Protein AF-A0A935SNG9-F1 (afdb_monomer_lite)

pLDDT: mean 77.18, std 16.56, range [35.31, 96.75]

Structure (mmCIF, N/CA/C/O backbone):
data_AF-A0A935SNG9-F1
#
_entry.id   AF-A0A935SNG9-F1
#
loop_
_atom_site.group_PDB
_atom_site.id
_atom_site.type_symbol
_atom_site.label_atom_id
_atom_site.label_alt_id
_atom_site.label_comp_id
_atom_site.label_asym_id
_atom_site.label_entity_id
_atom_site.label_seq_id
_atom_site.pdbx_PDB_ins_code
_atom_site.Cartn_x
_atom_site.Cartn_y
_atom_site.Cartn_z
_atom_site.occupancy
_atom_site.B_iso_or_equiv
_atom_site.auth_seq_id
_atom_site.auth_comp_id
_atom_site.auth_asym_id
_atom_site.auth_atom_id
_atom_site.pdbx_PDB_model_num
ATOM 1 N N . MET A 1 1 ? -24.652 11.229 -8.027 1.00 41.47 1 MET A N 1
ATOM 2 C CA . MET A 1 1 ? -25.301 10.630 -6.843 1.00 41.47 1 MET A CA 1
ATOM 3 C C . MET A 1 1 ? -24.190 10.255 -5.880 1.00 41.47 1 MET A C 1
ATOM 5 O O . MET A 1 1 ? -23.485 9.287 -6.136 1.00 41.47 1 MET A O 1
ATOM 9 N N . TYR A 1 2 ? -23.938 11.087 -4.871 1.00 41.78 2 TYR A N 1
ATOM 10 C CA . TYR A 1 2 ? -22.987 10.744 -3.815 1.00 41.78 2 TYR A CA 1
ATOM 11 C C . TYR A 1 2 ? -23.637 9.655 -2.961 1.00 41.78 2 TYR A C 1
ATOM 13 O O . TYR A 1 2 ? -24.810 9.775 -2.615 1.00 41.78 2 TYR A O 1
ATOM 21 N N . LYS A 1 3 ? -22.928 8.549 -2.719 1.00 57.00 3 LYS A N 1
ATOM 22 C CA . LYS A 1 3 ? -23.381 7.567 -1.730 1.00 57.00 3 LYS A CA 1
ATOM 23 C C . LYS A 1 3 ? -23.227 8.202 -0.354 1.00 57.00 3 LYS A C 1
ATOM 25 O O . LYS A 1 3 ? -22.211 8.853 -0.116 1.00 57.00 3 LYS A O 1
ATOM 30 N N . GLU A 1 4 ? -24.215 7.997 0.509 1.00 67.00 4 GLU A N 1
ATOM 31 C CA . GLU A 1 4 ? -24.115 8.377 1.917 1.00 67.00 4 GLU A CA 1
ATOM 32 C C . GLU A 1 4 ? -22.802 7.836 2.511 1.00 67.00 4 GLU A C 1
ATOM 34 O O . GLU A 1 4 ? -22.423 6.694 2.205 1.00 67.00 4 GLU A O 1
ATOM 39 N N . PRO A 1 5 ? -22.078 8.638 3.312 1.00 63.31 5 PRO A N 1
ATOM 40 C CA . PRO A 1 5 ? -20.898 8.161 4.012 1.00 63.31 5 PRO A CA 1
ATOM 41 C C . PRO A 1 5 ? -21.306 7.008 4.934 1.00 63.31 5 PRO A C 1
ATOM 43 O O . PRO A 1 5 ? -22.210 7.144 5.753 1.00 63.31 5 PRO A O 1
ATOM 46 N N . PHE A 1 6 ? -20.655 5.856 4.787 1.00 66.81 6 PHE A N 1
ATOM 47 C CA . PHE A 1 6 ? -20.861 4.732 5.697 1.00 66.81 6 PHE A CA 1
ATOM 48 C C . PHE A 1 6 ? -19.938 4.893 6.908 1.00 66.81 6 PHE A C 1
ATOM 50 O O . PHE A 1 6 ? -18.802 5.365 6.782 1.00 66.81 6 PHE A O 1
ATOM 57 N N . LEU A 1 7 ? -20.406 4.482 8.084 1.00 67.69 7 LEU A N 1
ATOM 58 C CA . LEU A 1 7 ? -19.575 4.491 9.279 1.00 67.69 7 LEU A CA 1
ATOM 59 C C . LEU A 1 7 ? -18.639 3.287 9.248 1.00 67.69 7 LEU A C 1
ATOM 61 O O . LEU A 1 7 ? -19.059 2.139 9.134 1.00 67.69 7 LEU A O 1
ATOM 65 N N . LEU A 1 8 ? -17.340 3.534 9.375 1.00 64.38 8 LEU A N 1
ATOM 66 C CA . LEU A 1 8 ? -16.344 2.465 9.342 1.00 64.38 8 LEU A CA 1
ATOM 67 C C . LEU A 1 8 ? -16.501 1.437 10.468 1.00 64.38 8 LEU A C 1
ATOM 69 O O . LEU A 1 8 ? -16.183 0.262 10.279 1.00 64.38 8 LEU A O 1
ATOM 73 N N . SER A 1 9 ? -17.039 1.873 11.607 1.00 66.25 9 SER A N 1
ATOM 74 C CA . SER A 1 9 ? -17.399 1.019 12.739 1.00 66.25 9 SER A CA 1
ATOM 75 C C . SER A 1 9 ? -18.436 -0.052 12.382 1.00 66.25 9 SER A C 1
ATOM 77 O O . SER A 1 9 ? -18.514 -1.072 13.063 1.00 66.25 9 SER A O 1
ATOM 79 N N . GLU A 1 10 ? -19.206 0.139 11.307 1.00 70.88 10 GLU A N 1
ATOM 80 C CA . GLU A 1 10 ? -20.177 -0.843 10.815 1.00 70.88 10 GLU A CA 1
ATOM 81 C C . GLU A 1 10 ? -19.515 -1.958 9.992 1.00 70.88 10 GLU A C 1
ATOM 83 O O . GLU A 1 10 ? -20.055 -3.059 9.903 1.00 70.88 10 GLU A O 1
ATOM 88 N N . LEU A 1 11 ? -18.332 -1.711 9.413 1.00 69.06 11 LEU A N 1
ATOM 89 C CA . LEU A 1 11 ? -17.605 -2.705 8.615 1.00 69.06 11 LEU A CA 1
ATOM 90 C C . LEU A 1 11 ? -16.712 -3.618 9.456 1.00 69.06 11 LEU A C 1
ATOM 92 O O . LEU A 1 11 ? -16.430 -4.747 9.042 1.00 69.06 11 LEU A O 1
ATOM 96 N N . SER A 1 12 ? -16.217 -3.135 10.599 1.00 73.19 12 SER A N 1
ATOM 97 C CA . SER A 1 12 ? -15.304 -3.895 11.451 1.00 73.19 12 SER A CA 1
ATOM 98 C C . SER A 1 12 ? -15.152 -3.306 12.849 1.00 73.19 12 SER A C 1
ATOM 100 O O . SER A 1 12 ? -15.118 -2.093 13.026 1.00 73.19 12 SER A O 1
ATOM 102 N N . LYS A 1 13 ? -14.964 -4.195 13.834 1.00 81.19 13 LYS A N 1
ATOM 103 C CA . LYS A 1 13 ? -14.521 -3.847 15.196 1.00 81.19 13 LYS A CA 1
ATOM 104 C C . LYS A 1 13 ? -12.997 -3.801 15.344 1.00 81.19 13 LYS A C 1
ATOM 106 O O . LYS A 1 13 ? -12.505 -3.265 16.329 1.00 81.19 13 LYS A O 1
ATOM 111 N N . ALA A 1 14 ? -12.262 -4.400 14.405 1.00 84.25 14 ALA A N 1
ATOM 112 C CA . ALA A 1 14 ? -10.805 -4.336 14.382 1.00 84.25 14 ALA A CA 1
ATOM 113 C C . ALA A 1 14 ? -10.342 -2.926 13.978 1.00 84.25 14 ALA A C 1
ATOM 115 O O . ALA A 1 14 ? -10.987 -2.325 13.108 1.00 84.25 14 ALA A O 1
ATOM 116 N N . PRO A 1 15 ? -9.234 -2.422 14.553 1.00 89.88 15 PRO A N 1
ATOM 117 C CA . PRO A 1 15 ? -8.667 -1.135 14.176 1.00 89.88 15 PRO A CA 1
ATOM 118 C C . PRO A 1 15 ? -8.294 -1.109 12.693 1.00 89.88 15 PRO A C 1
ATOM 120 O O . PRO A 1 15 ? -8.073 -2.145 12.057 1.00 89.88 15 PRO A O 1
ATOM 123 N N . LEU A 1 16 ? -8.222 0.091 12.128 1.00 90.94 16 LEU A N 1
ATOM 124 C CA . LEU A 1 16 ? -7.818 0.254 10.743 1.00 90.94 16 LEU A CA 1
ATOM 125 C C . LEU A 1 16 ? -6.324 0.081 10.549 1.00 90.94 16 LEU A C 1
ATOM 127 O O . LEU A 1 16 ? -5.530 0.507 11.384 1.00 90.94 16 LEU A O 1
ATOM 131 N N . LYS A 1 17 ? -5.968 -0.441 9.376 1.00 94.25 17 LYS A N 1
ATOM 132 C CA . LYS A 1 17 ? -4.626 -0.299 8.825 1.00 94.25 17 LYS A CA 1
ATOM 133 C C . LYS A 1 17 ? -4.678 0.145 7.372 1.00 94.25 17 LYS A C 1
ATOM 135 O O . LYS A 1 17 ? -5.319 -0.513 6.547 1.00 94.25 17 LYS A O 1
ATOM 140 N N . VAL A 1 18 ? -3.988 1.236 7.056 1.00 94.69 18 VAL A N 1
ATOM 141 C CA . VAL A 1 18 ? -3.880 1.756 5.691 1.00 94.69 18 VAL A CA 1
ATOM 142 C C . VAL A 1 18 ? -2.664 1.153 4.993 1.00 94.69 18 VAL A C 1
ATOM 144 O O . VAL A 1 18 ? -1.533 1.250 5.457 1.00 94.69 18 VAL A O 1
ATOM 147 N N . TRP A 1 19 ? -2.901 0.528 3.848 1.00 95.69 19 TRP A N 1
ATOM 148 C CA . TRP A 1 19 ? -1.872 0.033 2.947 1.00 95.69 19 TRP A CA 1
ATOM 149 C C . TRP A 1 19 ? -1.732 1.007 1.784 1.00 95.69 19 TRP A C 1
ATOM 151 O O . TRP A 1 19 ? -2.603 1.044 0.910 1.00 95.69 19 TRP A O 1
ATOM 161 N N . VAL A 1 20 ? -0.652 1.789 1.779 1.00 94.31 20 VAL A N 1
ATOM 162 C CA . VAL A 1 20 ? -0.321 2.685 0.668 1.00 94.31 20 VAL A CA 1
ATOM 163 C C . VAL A 1 20 ? 0.449 1.880 -0.372 1.00 94.31 20 VAL A C 1
ATOM 165 O O . VAL A 1 20 ? 1.616 1.551 -0.169 1.00 94.31 20 VAL A O 1
ATOM 168 N N . LEU A 1 21 ? -0.226 1.499 -1.458 1.00 92.25 21 LEU A N 1
ATOM 169 C CA . LEU A 1 21 ? 0.368 0.710 -2.537 1.00 92.25 21 LEU A CA 1
ATOM 170 C C . LEU A 1 21 ? 0.992 1.645 -3.568 1.00 92.25 21 LEU A C 1
ATOM 172 O O . LEU A 1 21 ? 0.272 2.226 -4.383 1.00 92.25 21 LEU A O 1
ATOM 176 N N . ALA A 1 22 ? 2.314 1.768 -3.536 1.00 89.38 22 ALA A N 1
ATOM 177 C CA . ALA A 1 22 ? 3.068 2.601 -4.463 1.00 89.38 22 ALA A CA 1
ATOM 178 C C . ALA A 1 22 ? 3.741 1.746 -5.544 1.00 89.38 22 ALA A C 1
ATOM 180 O O . ALA A 1 22 ? 4.316 0.704 -5.213 1.00 89.38 22 ALA A O 1
ATOM 181 N N . PRO A 1 23 ? 3.679 2.144 -6.825 1.00 86.19 23 PRO A N 1
ATOM 182 C CA . PRO A 1 23 ? 4.350 1.407 -7.878 1.00 86.19 23 PRO A CA 1
ATOM 183 C C . PRO A 1 23 ? 5.862 1.526 -7.674 1.00 86.19 23 PRO A C 1
ATOM 185 O O . PRO A 1 23 ? 6.387 2.610 -7.449 1.00 86.19 23 PRO A O 1
ATOM 188 N N . GLN A 1 24 ? 6.555 0.398 -7.752 1.00 83.81 24 GLN A N 1
ATOM 189 C CA . GLN A 1 24 ? 8.004 0.356 -7.843 1.00 83.81 24 GLN A CA 1
ATOM 190 C C . GLN A 1 24 ? 8.353 -0.109 -9.248 1.00 83.81 24 GLN A C 1
ATOM 192 O O . GLN A 1 24 ? 8.080 -1.253 -9.624 1.00 83.81 24 GLN A O 1
ATOM 197 N N . LEU A 1 25 ? 8.929 0.794 -10.032 1.00 75.06 25 LEU A N 1
ATOM 198 C CA . LEU A 1 25 ? 9.457 0.446 -11.335 1.00 75.06 25 LEU A CA 1
ATOM 199 C C . LEU A 1 25 ? 10.873 -0.108 -11.162 1.00 75.06 25 LEU A C 1
ATOM 201 O O . LEU A 1 25 ? 11.655 0.392 -10.362 1.00 75.06 25 LEU A O 1
ATOM 205 N N . ILE A 1 26 ? 11.201 -1.159 -11.905 1.00 68.19 26 ILE A N 1
ATOM 206 C CA . ILE A 1 26 ? 12.582 -1.618 -12.055 1.00 68.19 26 ILE A CA 1
ATOM 207 C C . ILE A 1 26 ? 12.944 -1.315 -13.503 1.00 68.19 26 ILE A C 1
ATOM 209 O O . ILE A 1 26 ? 12.573 -2.065 -14.405 1.00 68.19 26 ILE A O 1
ATOM 213 N N . THR A 1 27 ? 13.598 -0.180 -13.727 1.00 68.19 27 THR A N 1
ATOM 214 C CA . THR A 1 27 ? 14.021 0.286 -15.053 1.00 68.19 27 THR A CA 1
ATOM 215 C C . THR A 1 27 ? 15.495 0.682 -15.029 1.00 68.19 27 THR A C 1
ATOM 217 O O . THR A 1 27 ? 16.049 0.954 -13.969 1.00 68.19 27 THR A O 1
ATOM 220 N N . GLN A 1 28 ? 16.134 0.687 -16.198 1.00 64.38 28 GLN A N 1
ATOM 221 C CA . GLN A 1 28 ? 17.465 1.277 -16.401 1.00 64.38 28 GLN A CA 1
ATOM 222 C C . GLN A 1 28 ? 17.380 2.677 -17.035 1.00 64.38 28 GLN A C 1
ATOM 224 O O . GLN A 1 28 ? 18.406 3.258 -17.370 1.00 64.38 28 GLN A O 1
ATOM 229 N N . ASP A 1 29 ? 16.164 3.187 -17.254 1.00 67.88 29 ASP A N 1
ATOM 230 C CA . ASP A 1 29 ? 15.916 4.527 -17.787 1.00 67.88 29 ASP A CA 1
ATOM 231 C C . ASP A 1 29 ? 15.690 5.519 -16.640 1.00 67.88 29 ASP A C 1
ATOM 233 O O . ASP A 1 29 ? 14.614 5.549 -16.033 1.00 67.88 29 ASP A O 1
ATOM 237 N N . ASP A 1 30 ? 16.708 6.339 -16.376 1.00 64.19 30 ASP A N 1
ATOM 238 C CA . ASP A 1 30 ? 16.713 7.362 -15.325 1.00 64.19 30 ASP A CA 1
ATOM 239 C C . ASP A 1 30 ? 15.558 8.371 -15.462 1.00 64.19 30 ASP A C 1
ATOM 241 O O . ASP A 1 30 ? 15.089 8.920 -14.463 1.00 64.19 30 ASP A O 1
ATOM 245 N N . ASN A 1 31 ? 15.053 8.613 -16.682 1.00 66.62 31 ASN A N 1
ATOM 246 C CA . ASN A 1 31 ? 13.934 9.538 -16.869 1.00 66.62 31 ASN A CA 1
ATOM 247 C C . ASN A 1 31 ? 12.638 8.963 -16.312 1.00 66.62 31 ASN A C 1
ATOM 249 O O . ASN A 1 31 ? 11.812 9.718 -15.811 1.00 66.62 31 ASN A O 1
ATOM 253 N N . ILE A 1 32 ? 12.441 7.648 -16.421 1.00 65.62 32 ILE A N 1
ATOM 254 C CA . ILE A 1 32 ? 11.218 6.993 -15.954 1.00 65.62 32 ILE A CA 1
ATOM 255 C C . ILE A 1 32 ? 11.282 6.789 -14.435 1.00 65.62 32 ILE A C 1
ATOM 257 O O . ILE A 1 32 ? 10.263 6.949 -13.769 1.00 65.62 32 ILE A O 1
ATOM 261 N N . ASP A 1 33 ? 12.466 6.510 -13.884 1.00 66.88 33 ASP A N 1
ATOM 262 C CA . ASP A 1 33 ? 12.676 6.355 -12.437 1.00 66.88 33 ASP A CA 1
ATOM 263 C C . ASP A 1 33 ? 12.247 7.612 -11.654 1.00 66.88 33 ASP A C 1
ATOM 265 O O . ASP A 1 33 ? 11.501 7.519 -10.679 1.00 66.88 33 ASP A O 1
ATOM 269 N N . TYR A 1 34 ? 12.586 8.804 -12.164 1.00 65.44 34 TYR A N 1
ATOM 270 C CA . TYR A 1 34 ? 12.204 10.084 -11.554 1.00 65.44 34 TYR A CA 1
ATOM 271 C C . TYR A 1 34 ? 10.683 10.279 -11.406 1.00 65.44 34 TYR A C 1
ATOM 273 O O . TYR A 1 34 ? 10.227 10.832 -10.407 1.00 65.44 34 TYR A O 1
ATOM 281 N N . TYR A 1 35 ? 9.870 9.817 -12.365 1.00 67.62 35 TYR A N 1
ATOM 282 C CA . TYR A 1 35 ? 8.409 9.991 -12.308 1.00 67.62 35 TYR A CA 1
ATOM 283 C C . TYR A 1 35 ? 7.722 9.104 -11.263 1.00 67.62 35 TYR A C 1
ATOM 285 O O . TYR A 1 35 ? 6.578 9.377 -10.898 1.00 67.62 35 TYR A O 1
ATOM 293 N N . TYR A 1 36 ? 8.401 8.058 -10.791 1.00 72.81 36 TYR A N 1
ATOM 294 C CA . TYR A 1 36 ? 7.878 7.117 -9.801 1.00 72.81 36 TYR A CA 1
ATOM 295 C C . TYR A 1 36 ? 8.636 7.183 -8.466 1.00 72.81 36 TYR A C 1
ATOM 297 O O . TYR A 1 36 ? 8.443 6.317 -7.608 1.00 72.81 36 TYR A O 1
ATOM 305 N N . ASP A 1 37 ? 9.447 8.226 -8.253 1.00 80.69 37 ASP A N 1
ATOM 306 C CA . ASP A 1 37 ? 10.026 8.527 -6.948 1.00 80.69 37 ASP A CA 1
ATOM 307 C C . ASP A 1 37 ? 9.013 9.265 -6.058 1.00 80.69 37 ASP A C 1
ATOM 309 O O . ASP A 1 37 ? 8.746 10.459 -6.198 1.00 80.69 37 ASP A O 1
ATOM 313 N N . PHE A 1 38 ? 8.460 8.536 -5.092 1.00 83.75 38 PHE A N 1
ATOM 314 C CA . PHE A 1 38 ? 7.539 9.071 -4.090 1.00 83.75 38 PHE A CA 1
ATOM 315 C C . PHE A 1 38 ? 8.224 9.451 -2.773 1.00 83.75 38 PHE A C 1
ATOM 317 O O . PHE A 1 38 ? 7.530 9.754 -1.798 1.00 83.75 38 PHE A O 1
ATOM 324 N N . SER A 1 39 ? 9.559 9.429 -2.703 1.00 86.12 39 SER A N 1
ATOM 325 C CA . SER A 1 39 ? 10.316 9.705 -1.475 1.00 86.12 39 SER A CA 1
ATOM 326 C C . SER A 1 39 ? 9.910 11.025 -0.815 1.00 86.12 39 SER A C 1
ATOM 328 O O . SER A 1 39 ? 9.800 11.092 0.408 1.00 86.12 39 SER A O 1
ATOM 330 N N . GLN A 1 40 ? 9.596 12.046 -1.618 1.00 84.00 40 GLN A N 1
ATOM 331 C CA . GLN A 1 40 ? 9.149 13.357 -1.141 1.00 84.00 40 GLN A CA 1
ATOM 332 C C . GLN A 1 40 ? 7.732 13.354 -0.558 1.00 84.00 40 GLN A C 1
ATOM 334 O O . GLN A 1 40 ? 7.432 14.173 0.305 1.00 84.00 40 GLN A O 1
ATOM 339 N N . SER A 1 41 ? 6.864 12.443 -1.000 1.00 85.94 41 SER A N 1
ATOM 340 C CA . SER A 1 41 ? 5.490 12.343 -0.500 1.00 85.94 41 SER A CA 1
ATOM 341 C C . SER A 1 41 ? 5.392 11.527 0.791 1.00 85.94 41 SER A C 1
ATOM 343 O O . SER A 1 41 ? 4.490 11.767 1.588 1.00 85.94 41 SER A O 1
ATOM 345 N N . ILE A 1 42 ? 6.303 10.572 1.029 1.00 90.25 42 ILE A N 1
ATOM 346 C CA . ILE A 1 42 ? 6.272 9.686 2.212 1.00 90.25 42 ILE A CA 1
ATOM 347 C C . ILE A 1 42 ? 6.156 10.461 3.544 1.00 90.25 42 ILE A C 1
ATOM 349 O O . ILE A 1 42 ? 5.293 10.085 4.343 1.00 90.25 42 ILE A O 1
ATOM 353 N N . PRO A 1 43 ? 6.916 11.550 3.792 1.00 92.56 43 PRO A N 1
ATOM 354 C CA . PRO A 1 43 ? 6.793 12.327 5.027 1.00 92.56 43 PRO A CA 1
ATOM 355 C C . PRO A 1 43 ? 5.405 12.945 5.243 1.00 92.56 43 PRO A C 1
ATOM 357 O O . PRO A 1 43 ? 4.968 13.099 6.383 1.00 92.56 43 PRO A O 1
ATOM 360 N N . GLU A 1 44 ? 4.687 13.291 4.170 1.00 90.62 44 GLU A N 1
ATOM 361 C CA . GLU A 1 44 ? 3.325 13.825 4.278 1.00 90.62 44 GLU A CA 1
ATOM 362 C C . GLU A 1 44 ? 2.343 12.741 4.733 1.00 90.62 44 GLU A C 1
ATOM 364 O O . GLU A 1 44 ? 1.524 12.989 5.620 1.00 90.62 44 GLU A O 1
ATOM 369 N N . TYR A 1 45 ? 2.463 11.521 4.194 1.00 92.62 45 TYR A N 1
ATOM 370 C CA . TYR A 1 45 ? 1.679 10.372 4.660 1.00 92.62 45 TYR A CA 1
ATOM 371 C C . TYR A 1 45 ? 2.001 10.025 6.114 1.00 92.62 45 TYR A C 1
ATOM 373 O O . TYR A 1 45 ? 1.081 9.813 6.903 1.00 92.62 45 TYR A O 1
ATOM 381 N N . GLU A 1 46 ? 3.284 10.006 6.485 1.00 94.38 46 GLU A N 1
ATOM 382 C CA . GLU A 1 46 ? 3.713 9.754 7.862 1.00 94.38 46 GLU A CA 1
ATOM 383 C C . GLU A 1 46 ? 3.088 10.759 8.830 1.00 94.38 46 GLU A C 1
ATOM 385 O O . GLU A 1 46 ? 2.483 10.359 9.827 1.00 94.38 46 GLU A O 1
ATOM 390 N N . LYS A 1 47 ? 3.151 12.054 8.496 1.00 94.44 47 LYS A N 1
ATOM 391 C CA . LYS A 1 47 ? 2.542 13.116 9.296 1.00 94.44 47 LYS A CA 1
ATOM 392 C C . LYS A 1 47 ? 1.032 12.921 9.444 1.00 94.44 47 LYS A C 1
ATOM 394 O O . LYS A 1 47 ? 0.537 12.915 10.566 1.00 94.44 47 LYS A O 1
ATOM 399 N N . ILE A 1 48 ? 0.308 12.725 8.339 1.00 93.44 48 ILE A N 1
ATOM 400 C CA . ILE A 1 48 ? -1.158 12.585 8.357 1.00 93.44 48 ILE A CA 1
ATOM 401 C C . ILE A 1 48 ? -1.583 11.358 9.169 1.00 93.44 48 ILE A C 1
ATOM 403 O O . ILE A 1 48 ? -2.455 11.460 10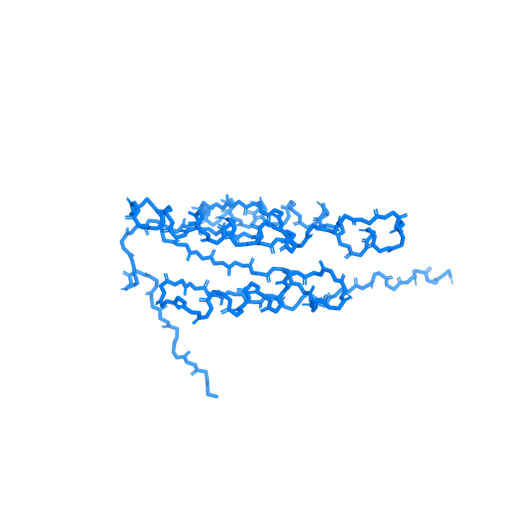.029 1.00 93.44 48 ILE A O 1
ATOM 407 N N . PHE A 1 49 ? -0.983 10.190 8.927 1.00 94.44 49 PHE A N 1
ATOM 408 C CA . PHE A 1 49 ? -1.373 8.975 9.642 1.00 94.44 49 PHE A CA 1
ATOM 409 C C . PHE A 1 49 ? -0.942 8.991 11.110 1.00 94.44 49 PHE A C 1
ATOM 411 O O . PHE A 1 49 ? -1.652 8.423 11.940 1.00 94.44 49 PHE A O 1
ATOM 418 N N . SER A 1 50 ? 0.154 9.679 11.449 1.00 94.25 50 SER A N 1
ATOM 419 C CA . SER A 1 50 ? 0.537 9.920 12.842 1.00 94.25 50 SER A CA 1
ATOM 420 C C . SER A 1 50 ? -0.448 10.848 13.554 1.00 94.25 50 SER A C 1
ATOM 422 O O . SER A 1 50 ? -0.841 10.546 14.675 1.00 94.25 50 SER A O 1
ATOM 424 N N . GLU A 1 51 ? -0.860 11.958 12.931 1.00 94.88 51 GLU A N 1
ATOM 425 C CA . GLU A 1 51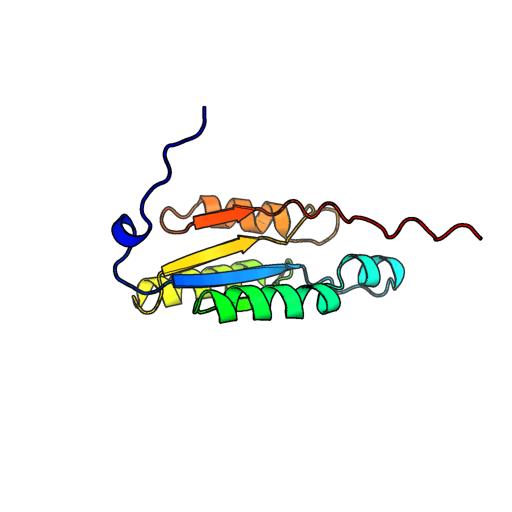 ? -1.832 12.902 13.510 1.00 94.88 51 GLU A CA 1
ATOM 426 C C . GLU A 1 51 ? -3.220 12.269 13.694 1.00 94.88 51 GLU A C 1
ATOM 428 O O . GLU A 1 51 ? -3.943 12.619 14.624 1.00 94.88 51 GLU A O 1
ATOM 433 N N . LEU A 1 52 ? -3.587 11.322 12.826 1.00 91.69 52 LEU A N 1
ATOM 434 C CA . LEU A 1 52 ? -4.845 10.576 12.907 1.00 91.69 52 LEU A CA 1
ATOM 435 C C . LEU A 1 52 ? -4.765 9.318 13.788 1.00 91.69 52 LEU A C 1
ATOM 437 O O . LEU A 1 52 ? -5.783 8.649 13.956 1.00 91.69 52 LEU A O 1
ATOM 441 N N . GLU A 1 53 ? -3.582 8.973 14.307 1.00 93.19 53 GLU A N 1
ATOM 442 C CA . GLU A 1 53 ? -3.321 7.738 15.064 1.00 93.19 53 GLU A CA 1
ATOM 443 C C . GLU A 1 53 ? -3.757 6.458 14.315 1.00 93.19 53 GLU A C 1
ATOM 445 O O . GLU A 1 53 ? -4.260 5.492 14.894 1.00 93.19 53 GLU A O 1
ATOM 450 N N . ILE A 1 54 ? -3.566 6.432 12.992 1.00 92.44 54 ILE A N 1
ATOM 451 C CA . ILE A 1 54 ? -3.941 5.306 12.130 1.00 92.44 54 ILE A CA 1
ATOM 452 C C . ILE A 1 54 ? -2.704 4.465 11.815 1.00 92.44 54 ILE A C 1
ATOM 454 O O . ILE A 1 54 ? -1.711 4.961 11.282 1.00 92.44 54 ILE A O 1
ATOM 458 N N . ALA A 1 55 ? -2.782 3.156 12.073 1.00 95.19 55 ALA A N 1
ATOM 459 C CA . ALA A 1 55 ? -1.745 2.232 11.632 1.00 95.19 55 ALA A CA 1
ATOM 460 C C . ALA A 1 55 ? -1.646 2.255 10.102 1.00 95.19 55 ALA A C 1
ATOM 462 O O . ALA A 1 55 ? -2.653 2.181 9.394 1.00 95.19 55 ALA A O 1
ATOM 463 N N . TRP A 1 56 ? -0.435 2.322 9.567 1.00 96.75 56 TRP A N 1
ATOM 464 C CA . TRP A 1 56 ? -0.238 2.364 8.126 1.00 96.75 56 TRP A CA 1
ATOM 465 C C . TRP A 1 56 ? 1.084 1.719 7.723 1.00 96.75 56 TRP A C 1
ATOM 467 O O . TRP A 1 56 ? 1.936 1.441 8.567 1.00 96.75 56 TRP A O 1
ATOM 477 N N . GLN A 1 57 ? 1.244 1.457 6.429 1.00 96.19 57 GLN A N 1
ATOM 478 C CA . GLN A 1 57 ? 2.548 1.152 5.854 1.00 96.19 57 GLN A CA 1
ATOM 479 C C . GLN A 1 57 ? 2.642 1.583 4.395 1.00 96.19 57 GLN A C 1
ATOM 481 O O . GLN A 1 57 ? 1.674 1.484 3.631 1.00 96.19 57 GLN A O 1
ATOM 486 N N . TRP A 1 58 ? 3.847 1.997 4.017 1.00 95.56 58 TRP A N 1
ATOM 487 C CA . TRP A 1 58 ? 4.249 2.161 2.631 1.00 95.56 58 TRP A CA 1
ATOM 488 C C . TRP A 1 58 ? 4.625 0.802 2.047 1.00 95.56 58 TRP A C 1
ATOM 490 O O . TRP A 1 58 ? 5.513 0.124 2.561 1.00 95.56 58 TRP A O 1
ATOM 500 N N . GLN A 1 59 ? 3.950 0.387 0.980 1.00 95.62 59 GLN A N 1
ATOM 501 C CA . GLN A 1 59 ? 4.169 -0.909 0.357 1.00 95.62 59 GLN A CA 1
ATOM 502 C C . GLN A 1 59 ? 4.518 -0.717 -1.121 1.00 95.62 59 GLN A C 1
ATOM 504 O O . GLN A 1 59 ? 3.620 -0.479 -1.931 1.00 95.62 59 GLN A O 1
ATOM 509 N N . PRO A 1 60 ? 5.801 -0.868 -1.491 1.00 92.00 60 PRO A N 1
ATOM 510 C CA . PRO A 1 60 ? 6.214 -0.955 -2.885 1.00 92.00 60 PRO A CA 1
ATOM 511 C C . PRO A 1 60 ? 5.555 -2.155 -3.574 1.00 92.00 60 PRO A C 1
ATOM 513 O O . PRO A 1 60 ? 5.469 -3.246 -2.993 1.00 92.00 60 PRO A O 1
ATOM 516 N N . VAL A 1 61 ? 5.088 -1.960 -4.807 1.00 90.00 61 VAL A N 1
ATOM 517 C CA . VAL A 1 61 ? 4.398 -2.979 -5.602 1.00 90.00 61 VAL A CA 1
ATOM 518 C C . VAL A 1 61 ? 4.907 -2.987 -7.040 1.00 90.00 61 VAL A C 1
ATOM 520 O O . VAL A 1 61 ? 4.946 -1.957 -7.704 1.00 90.00 61 VAL A O 1
ATOM 523 N N . THR A 1 62 ? 5.215 -4.176 -7.554 1.00 88.19 62 THR A N 1
ATOM 524 C CA . THR A 1 62 ? 5.577 -4.411 -8.958 1.00 88.19 62 THR A CA 1
ATOM 525 C C . THR A 1 62 ? 4.563 -5.350 -9.619 1.00 88.19 62 THR A C 1
ATOM 527 O O . THR A 1 62 ? 3.746 -5.988 -8.941 1.00 88.19 62 THR A O 1
ATOM 530 N N . LEU A 1 63 ? 4.643 -5.521 -10.943 1.00 84.75 63 LEU A N 1
ATOM 531 C CA . LEU A 1 63 ? 3.862 -6.537 -11.666 1.00 84.75 63 LEU A CA 1
ATOM 532 C C . LEU A 1 63 ? 4.116 -7.971 -11.172 1.00 84.75 63 LEU A C 1
ATOM 534 O O . LEU A 1 63 ? 3.254 -8.835 -11.322 1.00 84.75 63 LEU A O 1
ATOM 538 N N . GLN A 1 64 ? 5.269 -8.236 -10.561 1.00 88.00 64 GLN A N 1
ATOM 539 C CA . GLN A 1 64 ? 5.614 -9.552 -10.026 1.00 88.00 64 GLN A CA 1
ATOM 540 C C . GLN A 1 64 ? 5.119 -9.731 -8.584 1.00 88.00 64 GLN A C 1
ATOM 542 O O . GLN A 1 64 ? 4.792 -10.849 -8.185 1.00 88.00 64 GLN A O 1
ATOM 547 N N . THR A 1 65 ? 5.030 -8.652 -7.796 1.00 91.00 65 THR A N 1
ATOM 548 C CA . THR A 1 65 ? 4.756 -8.742 -6.351 1.00 91.00 65 THR A CA 1
ATOM 549 C C . THR A 1 65 ? 3.312 -8.434 -5.958 1.00 91.00 65 THR A C 1
ATOM 551 O O . THR A 1 65 ? 2.876 -8.903 -4.903 1.00 91.00 65 THR A O 1
ATOM 554 N N . TYR A 1 66 ? 2.529 -7.731 -6.791 1.00 90.00 66 TYR A N 1
ATOM 555 C CA . TYR A 1 66 ? 1.184 -7.256 -6.416 1.00 90.00 66 TYR A CA 1
ATOM 556 C C . TYR A 1 66 ? 0.240 -8.359 -5.924 1.00 90.00 66 TYR A C 1
ATOM 558 O O . TYR A 1 66 ? -0.525 -8.158 -4.979 1.00 90.00 66 TYR A O 1
ATOM 566 N N . VAL A 1 67 ? 0.318 -9.554 -6.517 1.00 91.00 67 VAL A N 1
ATOM 567 C CA . VAL A 1 67 ? -0.495 -10.702 -6.093 1.00 91.00 67 VAL A CA 1
ATOM 568 C C . VAL A 1 67 ? -0.132 -11.136 -4.674 1.00 91.00 67 VAL A C 1
ATOM 570 O O . VAL A 1 67 ? -1.024 -11.421 -3.876 1.00 91.00 67 VAL A O 1
ATOM 573 N N . GLY A 1 68 ? 1.164 -11.199 -4.358 1.00 94.88 68 GLY A N 1
ATOM 574 C CA . GLY A 1 68 ? 1.662 -11.560 -3.030 1.00 94.88 68 GLY A CA 1
ATOM 575 C C . GLY A 1 68 ? 1.288 -10.515 -1.984 1.00 94.88 68 GLY A C 1
ATOM 576 O O . GLY A 1 68 ? 0.753 -10.862 -0.935 1.00 94.88 68 GLY A O 1
ATOM 577 N N . VAL A 1 69 ? 1.453 -9.234 -2.318 1.00 94.56 69 VAL A N 1
ATOM 578 C CA . VAL A 1 69 ? 1.041 -8.115 -1.460 1.00 94.56 69 VAL A CA 1
ATOM 579 C C . VAL A 1 69 ? -0.450 -8.205 -1.127 1.00 94.56 69 VAL A C 1
ATOM 581 O O . VAL A 1 69 ? -0.819 -8.224 0.044 1.00 94.56 69 VAL A O 1
ATOM 584 N N . ILE A 1 70 ? -1.320 -8.360 -2.132 1.00 91.62 70 ILE A N 1
ATOM 585 C CA . ILE A 1 70 ? -2.766 -8.475 -1.897 1.00 91.62 70 ILE A CA 1
ATOM 586 C C . ILE A 1 70 ? -3.102 -9.726 -1.073 1.00 91.62 70 ILE A C 1
ATOM 588 O O . ILE A 1 70 ? -3.988 -9.664 -0.222 1.00 91.62 70 ILE A O 1
ATOM 592 N N . LYS A 1 71 ? -2.393 -10.850 -1.266 1.00 93.12 71 LYS A N 1
ATOM 593 C CA . LYS A 1 71 ? -2.54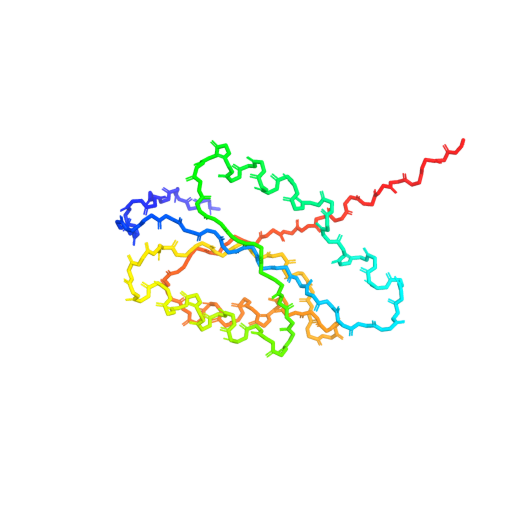5 -12.048 -0.418 1.00 93.12 71 LYS A CA 1
ATOM 594 C C . LYS A 1 71 ? -2.218 -11.763 1.049 1.00 93.12 71 LYS A C 1
ATOM 596 O O . LYS A 1 71 ? -3.002 -12.166 1.905 1.00 93.12 71 LYS A O 1
ATOM 601 N N . ASN A 1 72 ? -1.144 -11.030 1.333 1.00 94.06 72 ASN A N 1
ATOM 602 C CA . ASN A 1 72 ? -0.772 -10.662 2.702 1.00 94.06 72 ASN A CA 1
ATOM 603 C C . ASN A 1 72 ? -1.843 -9.778 3.359 1.00 94.06 72 ASN A C 1
ATOM 605 O O . ASN A 1 72 ? -2.219 -10.022 4.503 1.00 94.06 72 ASN A O 1
ATOM 609 N N . ILE A 1 73 ? -2.412 -8.825 2.610 1.00 93.06 73 ILE A N 1
ATOM 610 C CA . ILE A 1 73 ? -3.537 -7.995 3.075 1.00 93.06 73 ILE A CA 1
ATOM 611 C C . ILE A 1 73 ? -4.748 -8.871 3.438 1.00 93.06 73 ILE A C 1
ATOM 613 O O . ILE A 1 73 ? -5.366 -8.678 4.486 1.00 93.06 73 ILE A O 1
ATOM 617 N N . VAL A 1 74 ? -5.088 -9.857 2.592 1.00 90.31 74 VAL A N 1
ATOM 618 C CA . VAL A 1 74 ? -6.173 -10.817 2.878 1.00 90.31 74 VAL A CA 1
ATOM 619 C C . VAL A 1 74 ? -5.892 -11.582 4.169 1.00 90.31 74 VAL A C 1
ATOM 621 O O . VAL A 1 74 ? -6.792 -11.760 4.989 1.00 90.31 74 VAL A O 1
ATOM 624 N N . GLN A 1 75 ? -4.656 -12.051 4.333 1.00 91.81 75 GLN A N 1
ATOM 625 C CA . GLN A 1 75 ? -4.258 -12.867 5.468 1.00 91.81 75 GLN A CA 1
ATOM 626 C C . GLN A 1 75 ? -4.335 -12.074 6.777 1.00 91.81 75 GLN A C 1
ATOM 628 O O . GLN A 1 75 ? -4.996 -12.533 7.707 1.00 91.81 75 GLN A O 1
ATOM 633 N N . GLU A 1 76 ? -3.771 -10.864 6.830 1.00 91.44 76 GLU A N 1
ATOM 634 C CA . GLU A 1 76 ? -3.832 -9.997 8.020 1.00 91.44 76 GLU A CA 1
ATOM 635 C C . GLU A 1 76 ? -5.285 -9.688 8.413 1.00 91.44 76 GLU A C 1
ATOM 637 O O . GLU A 1 76 ? -5.653 -9.775 9.587 1.00 91.44 76 GLU A O 1
ATOM 642 N N . LYS A 1 77 ? -6.149 -9.443 7.419 1.00 88.75 77 LYS A N 1
ATOM 643 C CA . LYS A 1 77 ? -7.588 -9.269 7.640 1.00 88.75 77 LYS A CA 1
ATOM 644 C C . LYS A 1 77 ? -8.254 -10.526 8.198 1.00 88.75 77 LYS A C 1
ATOM 646 O O . LYS A 1 77 ? -9.090 -10.429 9.091 1.00 88.75 77 LYS A O 1
ATOM 651 N N . SER A 1 78 ? -7.918 -11.705 7.671 1.00 89.12 78 SER A N 1
ATOM 652 C CA . SER A 1 78 ? -8.496 -12.981 8.124 1.00 89.12 78 SER A CA 1
ATOM 653 C C . SER A 1 78 ? -8.115 -13.332 9.563 1.00 89.12 78 SER A C 1
ATOM 655 O O . SER A 1 78 ? -8.883 -13.998 10.250 1.00 89.12 78 SER A O 1
ATOM 657 N N . MET A 1 79 ? -6.972 -12.828 10.037 1.00 90.44 79 MET A N 1
ATOM 658 C CA . MET A 1 79 ? -6.539 -12.950 11.430 1.00 90.44 79 MET A CA 1
ATOM 659 C C . MET A 1 79 ? -7.275 -11.977 12.367 1.00 90.44 79 MET A C 1
ATOM 661 O O . MET A 1 79 ? -7.107 -12.063 13.578 1.00 90.44 79 MET A O 1
ATOM 665 N N . GLY A 1 80 ? -8.076 -11.049 11.829 1.00 86.38 80 GLY A N 1
ATOM 666 C CA . GLY A 1 80 ? -8.854 -10.088 12.613 1.00 86.38 80 GLY A CA 1
ATOM 667 C C . GLY A 1 80 ? -8.019 -9.016 13.317 1.00 86.38 80 GLY A C 1
ATOM 668 O O . GLY A 1 80 ? -8.555 -8.318 14.172 1.00 86.38 80 GLY A O 1
ATOM 669 N N . ILE A 1 81 ? -6.732 -8.880 12.971 1.00 85.44 81 ILE A N 1
ATOM 670 C CA . ILE A 1 81 ? -5.814 -7.922 13.608 1.00 85.44 81 ILE A CA 1
ATOM 671 C C . ILE A 1 81 ? -6.177 -6.497 13.186 1.00 85.44 81 ILE A C 1
ATOM 673 O O . ILE A 1 81 ? -6.361 -5.625 14.029 1.00 85.44 81 ILE A O 1
ATOM 677 N N . TYR A 1 82 ? -6.335 -6.289 11.877 1.00 90.12 82 TYR A N 1
ATOM 678 C CA . TYR A 1 82 ? -6.709 -5.004 11.299 1.00 90.12 82 TYR A CA 1
ATOM 679 C C . TYR A 1 82 ? -7.776 -5.160 10.223 1.00 90.12 82 TYR A C 1
ATOM 681 O O . TYR A 1 82 ? -7.819 -6.152 9.487 1.00 90.12 82 TYR A O 1
ATOM 689 N N . PHE A 1 83 ? -8.601 -4.129 10.074 1.00 90.44 83 PHE A N 1
ATOM 690 C CA . PHE A 1 83 ? -9.398 -3.946 8.873 1.00 90.44 83 PHE A CA 1
ATOM 691 C C . PHE A 1 83 ? -8.591 -3.160 7.827 1.00 90.44 83 PHE A C 1
ATOM 693 O O . PHE A 1 83 ? -8.167 -2.035 8.101 1.00 90.44 83 PHE A O 1
ATOM 700 N N . PRO A 1 84 ? -8.356 -3.721 6.630 1.00 92.12 84 PRO A N 1
ATOM 701 C CA . PRO A 1 84 ? -7.493 -3.099 5.644 1.00 92.12 84 PRO A CA 1
ATOM 702 C C . PRO A 1 84 ? -8.228 -2.020 4.844 1.00 92.12 84 PRO A C 1
ATOM 704 O O . PRO A 1 84 ? -9.282 -2.261 4.243 1.00 92.12 84 PRO A O 1
ATOM 707 N N . VAL A 1 85 ? -7.600 -0.851 4.764 1.00 91.19 85 VAL A N 1
ATOM 708 C CA . VAL A 1 85 ? -7.904 0.203 3.793 1.00 91.19 85 VAL A CA 1
ATOM 709 C C . VAL A 1 85 ? -6.773 0.221 2.777 1.00 91.19 85 VAL A C 1
ATOM 711 O O . VAL A 1 85 ? -5.610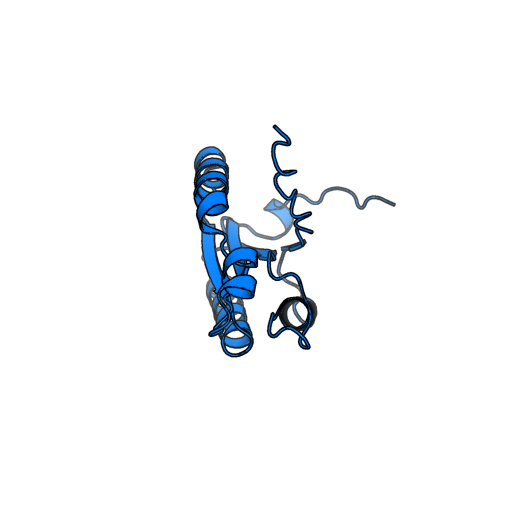 0.284 3.160 1.00 91.19 85 VAL A O 1
ATOM 714 N N . VAL A 1 86 ? -7.093 0.142 1.489 1.00 91.00 86 VAL A N 1
ATOM 715 C CA . VAL A 1 86 ? -6.083 0.178 0.428 1.00 91.00 86 VAL A CA 1
ATOM 716 C C . VAL A 1 86 ? -6.119 1.544 -0.237 1.00 91.00 86 VAL A C 1
ATOM 718 O O . VAL A 1 86 ? -7.093 1.879 -0.915 1.00 91.00 86 VAL A O 1
ATOM 721 N N . LEU A 1 87 ? -5.048 2.310 -0.044 1.00 90.88 87 LEU A N 1
ATOM 722 C CA . LEU A 1 87 ? -4.794 3.555 -0.753 1.00 90.88 87 LEU A CA 1
ATOM 723 C C . LEU A 1 87 ? -3.886 3.226 -1.938 1.00 90.88 87 LEU A C 1
ATOM 725 O O . LEU A 1 87 ? -2.710 2.912 -1.772 1.00 90.88 87 LEU A O 1
ATOM 729 N N . ASN A 1 88 ? -4.466 3.194 -3.135 1.00 86.50 88 ASN A N 1
ATOM 730 C CA . ASN A 1 88 ? -3.757 2.768 -4.334 1.00 86.50 88 ASN A CA 1
ATOM 731 C C . ASN A 1 88 ? -3.151 3.979 -5.053 1.00 86.50 88 ASN A C 1
ATOM 733 O O . ASN A 1 88 ? -3.897 4.777 -5.621 1.00 86.50 88 ASN A O 1
ATOM 737 N N . LEU A 1 89 ? -1.818 4.076 -5.042 1.00 86.25 89 LEU A N 1
ATOM 738 C CA . LEU A 1 89 ? -1.035 5.049 -5.815 1.00 86.25 89 LEU A CA 1
ATOM 739 C C . LEU A 1 89 ? -0.483 4.459 -7.112 1.00 86.25 89 LEU A C 1
ATOM 741 O O . LEU A 1 89 ? 0.188 5.157 -7.866 1.00 86.25 89 LEU A O 1
ATOM 745 N N . CYS A 1 90 ? -0.727 3.173 -7.378 1.00 78.44 90 CYS A N 1
ATOM 746 C CA . CYS A 1 90 ? -0.355 2.567 -8.648 1.00 78.44 90 CYS A CA 1
ATOM 747 C C . CYS A 1 90 ? -1.239 3.172 -9.744 1.00 78.44 90 CYS A C 1
ATOM 749 O O . CYS A 1 90 ? -2.365 2.712 -9.962 1.00 78.44 90 CYS A O 1
ATOM 751 N N . ASP A 1 91 ? -0.725 4.223 -10.378 1.00 68.50 91 ASP A N 1
ATOM 752 C CA . ASP A 1 91 ? -1.237 4.795 -11.615 1.00 68.50 91 ASP A CA 1
ATOM 753 C C . ASP A 1 91 ? -0.503 4.168 -12.809 1.00 68.50 91 ASP A C 1
ATOM 755 O O . ASP A 1 91 ? 0.680 3.820 -12.740 1.00 68.50 91 ASP A O 1
ATOM 759 N N . GLY A 1 92 ? -1.242 3.955 -13.888 1.00 61.56 92 GLY A N 1
ATOM 760 C CA . GLY A 1 92 ? -0.767 3.322 -15.110 1.00 61.56 92 GLY A CA 1
ATOM 761 C C . GLY A 1 92 ? -1.288 1.905 -15.362 1.00 61.56 92 GLY A C 1
ATOM 762 O O . GLY A 1 92 ? -2.062 1.308 -14.601 1.00 61.56 92 GLY A O 1
ATOM 763 N N . ASP A 1 93 ? -0.916 1.417 -16.535 1.00 57.78 93 ASP A N 1
ATOM 764 C CA . ASP A 1 93 ? -1.410 0.206 -17.163 1.00 57.78 93 ASP A CA 1
ATOM 765 C C . ASP A 1 93 ? -0.281 -0.807 -17.364 1.00 57.78 93 ASP A C 1
ATOM 767 O O . ASP A 1 93 ? 0.913 -0.518 -17.250 1.00 57.78 93 ASP A O 1
ATOM 771 N N . GLU A 1 94 ? -0.668 -2.036 -17.695 1.00 63.72 94 GLU A N 1
ATOM 772 C CA . GLU A 1 94 ? 0.284 -3.119 -17.925 1.00 63.72 94 GLU A CA 1
ATOM 773 C C . GLU A 1 94 ? 1.236 -2.845 -19.110 1.00 63.72 94 GLU A C 1
ATOM 775 O O . GLU A 1 94 ? 2.231 -3.552 -19.259 1.00 63.72 94 GLU A O 1
ATOM 780 N N . ILE A 1 95 ? 0.963 -1.817 -19.926 1.00 59.19 95 ILE A N 1
ATOM 781 C CA . ILE A 1 95 ? 1.800 -1.387 -21.053 1.00 59.19 95 ILE A CA 1
ATOM 782 C C . ILE A 1 95 ? 3.069 -0.688 -20.544 1.00 59.19 95 ILE A C 1
ATOM 784 O O . ILE A 1 95 ? 4.145 -0.918 -21.088 1.00 59.19 95 ILE A O 1
ATOM 788 N N . ASN A 1 96 ? 2.967 0.101 -19.468 1.00 58.81 96 ASN A N 1
ATOM 789 C CA . ASN A 1 96 ? 4.087 0.863 -18.900 1.00 58.81 96 ASN A CA 1
ATOM 790 C C . ASN A 1 96 ? 4.779 0.163 -17.719 1.00 58.81 96 ASN A C 1
ATOM 792 O O . ASN A 1 96 ? 5.599 0.759 -17.024 1.00 58.81 96 ASN A O 1
ATOM 796 N N . GLY A 1 97 ? 4.455 -1.108 -17.466 1.00 60.53 97 GLY A N 1
ATOM 797 C CA . GLY A 1 97 ? 5.083 -1.885 -16.398 1.00 60.53 97 GLY A CA 1
ATOM 798 C C . GLY A 1 97 ? 4.548 -1.592 -14.990 1.00 60.53 97 GLY A C 1
ATOM 799 O O . GLY A 1 97 ? 5.090 -2.134 -14.023 1.00 60.53 97 GLY A O 1
ATOM 800 N N . THR A 1 98 ? 3.486 -0.789 -14.847 1.00 59.41 98 THR A N 1
ATOM 801 C CA . THR A 1 98 ? 2.899 -0.459 -13.542 1.00 59.41 98 THR A CA 1
ATOM 802 C C . THR A 1 98 ? 1.635 -1.282 -13.265 1.00 59.41 98 THR A C 1
ATOM 804 O O . THR A 1 98 ? 0.829 -1.559 -14.155 1.00 59.41 98 THR A O 1
ATOM 807 N N . PRO A 1 99 ? 1.422 -1.739 -12.018 1.00 71.75 99 PRO A N 1
ATOM 808 C CA . PRO A 1 99 ? 0.375 -2.712 -11.723 1.00 71.75 99 PRO A CA 1
ATOM 809 C C . PRO A 1 99 ? -1.005 -2.080 -11.466 1.00 71.75 99 PRO A C 1
ATOM 811 O O . PRO A 1 99 ? -1.873 -2.770 -10.936 1.00 71.75 99 PRO A O 1
ATOM 814 N N . GLY A 1 100 ? -1.245 -0.807 -11.809 1.00 71.25 100 GLY A N 1
ATOM 815 C CA . GLY A 1 100 ? -2.441 -0.053 -11.398 1.00 71.25 100 GLY A CA 1
ATOM 816 C C . GLY A 1 100 ? -3.762 -0.747 -11.740 1.00 71.25 100 GLY A C 1
ATOM 817 O O . GLY A 1 100 ? -4.557 -1.088 -10.856 1.00 71.25 100 GLY A O 1
ATOM 818 N N . VAL A 1 101 ? -3.966 -1.063 -13.020 1.00 74.56 101 VAL A N 1
ATOM 819 C CA . VAL A 1 101 ? -5.153 -1.797 -13.495 1.00 74.56 101 VAL A CA 1
ATOM 820 C C . VAL A 1 101 ? -5.242 -3.207 -12.888 1.00 74.56 101 VAL A C 1
ATOM 822 O O . VAL A 1 101 ? -6.327 -3.653 -12.494 1.00 74.56 101 VAL A O 1
ATOM 825 N N . SER A 1 102 ? -4.115 -3.910 -12.771 1.00 79.25 102 SER A N 1
ATOM 826 C CA . SER A 1 102 ? -4.035 -5.270 -12.222 1.00 79.25 102 SER A CA 1
ATOM 827 C C . SER A 1 102 ? -4.384 -5.334 -10.726 1.00 79.25 102 SER A C 1
ATOM 829 O O . SER A 1 102 ? -5.149 -6.211 -10.308 1.00 79.25 102 SER A O 1
ATOM 831 N N . VAL A 1 103 ? -3.912 -4.368 -9.931 1.00 79.38 103 VAL A N 1
ATOM 832 C CA . VAL A 1 103 ? -4.247 -4.188 -8.510 1.00 79.38 103 VAL A CA 1
ATOM 833 C C . VAL A 1 103 ? -5.747 -3.973 -8.351 1.00 79.38 103 VAL A C 1
ATOM 835 O O . VAL A 1 103 ? -6.392 -4.708 -7.601 1.00 79.38 103 VAL A O 1
ATOM 838 N N . ILE A 1 104 ? -6.337 -3.047 -9.115 1.00 80.12 104 ILE A N 1
ATOM 839 C CA . ILE A 1 104 ? -7.778 -2.767 -9.053 1.00 80.12 104 ILE A CA 1
ATOM 840 C C . ILE A 1 104 ? -8.594 -4.003 -9.444 1.00 80.12 104 ILE A C 1
ATOM 842 O O . ILE A 1 104 ? -9.549 -4.349 -8.746 1.00 80.12 104 ILE A O 1
ATOM 846 N N . LYS A 1 105 ? -8.237 -4.692 -10.538 1.00 81.62 105 LYS A N 1
ATOM 847 C CA . LYS A 1 105 ? -8.932 -5.914 -10.982 1.00 81.62 105 LYS A CA 1
ATOM 848 C C . LYS A 1 105 ? -8.904 -6.998 -9.907 1.00 81.62 105 LYS A C 1
ATOM 850 O O . LYS A 1 105 ? -9.919 -7.661 -9.691 1.00 81.62 105 LYS A O 1
ATOM 855 N N . LEU A 1 106 ? -7.764 -7.202 -9.245 1.00 81.69 106 LEU A N 1
ATOM 856 C CA . LEU A 1 106 ? -7.632 -8.235 -8.219 1.00 81.69 106 LEU A CA 1
ATOM 857 C C . LEU A 1 106 ? -8.359 -7.856 -6.925 1.00 81.69 106 LEU A C 1
ATOM 859 O O . LEU A 1 106 ? -9.038 -8.705 -6.344 1.00 81.69 106 LEU A O 1
ATOM 863 N N . LEU A 1 107 ? -8.267 -6.592 -6.512 1.00 80.81 107 LEU A N 1
ATOM 864 C CA . LEU A 1 107 ? -8.994 -6.067 -5.363 1.00 80.81 107 LEU A CA 1
ATOM 865 C C . LEU A 1 107 ? -10.507 -6.145 -5.589 1.00 80.81 107 LEU A C 1
ATOM 867 O O . LEU A 1 107 ? -11.196 -6.677 -4.733 1.00 80.81 107 LEU A O 1
ATOM 871 N N . LYS A 1 108 ? -11.031 -5.763 -6.764 1.00 81.44 108 LYS A N 1
ATOM 872 C CA . LYS A 1 108 ? -12.479 -5.813 -7.076 1.00 81.44 108 LYS A CA 1
ATOM 873 C C . LYS A 1 108 ? -13.095 -7.212 -7.013 1.00 81.44 108 LYS A C 1
ATOM 875 O O . LYS A 1 108 ? -14.308 -7.337 -6.888 1.00 81.44 108 LYS A O 1
ATOM 880 N N . LYS A 1 109 ? -12.285 -8.274 -7.079 1.00 83.00 109 LYS A N 1
ATOM 881 C CA . LYS A 1 109 ? -12.740 -9.656 -6.833 1.00 83.00 109 LYS A CA 1
ATOM 882 C C . LYS A 1 109 ? -12.960 -9.955 -5.344 1.00 83.00 109 LYS A C 1
ATOM 884 O O . LYS A 1 109 ? -13.355 -11.065 -4.996 1.00 83.00 109 LYS A O 1
ATOM 889 N N . LYS A 1 110 ? -12.638 -9.016 -4.456 1.00 79.00 110 LYS A N 1
ATOM 890 C CA . LYS A 1 110 ? -12.826 -9.095 -3.007 1.00 79.00 110 LYS A CA 1
ATOM 891 C C . LYS A 1 110 ? -14.016 -8.221 -2.612 1.00 79.00 110 LYS A C 1
ATOM 893 O O . LYS A 1 110 ? -14.363 -7.273 -3.302 1.00 79.00 110 LYS A O 1
ATOM 898 N N . THR A 1 111 ? -14.643 -8.537 -1.488 1.00 68.38 111 THR A N 1
ATOM 899 C CA . THR A 1 111 ? -15.857 -7.850 -1.007 1.00 68.38 111 THR A CA 1
ATOM 900 C C . THR A 1 111 ? -15.633 -7.088 0.298 1.00 68.38 111 THR A C 1
ATOM 902 O O . THR A 1 111 ? -16.586 -6.630 0.914 1.00 68.38 111 THR A O 1
ATOM 905 N N . TRP A 1 112 ? -14.388 -6.996 0.767 1.00 70.12 112 TRP A N 1
ATOM 906 C CA . TRP A 1 112 ? -14.119 -6.798 2.190 1.00 70.12 112 TRP A CA 1
ATOM 907 C C . TRP A 1 112 ? -13.087 -5.714 2.516 1.00 70.12 112 TRP A C 1
ATOM 909 O O . TRP A 1 112 ? -12.528 -5.725 3.610 1.00 70.12 112 TRP A O 1
ATOM 919 N N . TYR A 1 113 ? -12.837 -4.791 1.597 1.00 68.12 113 TYR A N 1
ATOM 920 C CA . TYR A 1 113 ? -11.836 -3.733 1.716 1.00 68.12 113 TYR A CA 1
ATOM 921 C C . TYR A 1 113 ? -12.443 -2.391 1.301 1.00 68.12 113 TYR A C 1
ATOM 923 O O . TYR A 1 113 ? -13.427 -2.349 0.561 1.00 68.12 113 TYR A O 1
ATOM 931 N N . ILE A 1 114 ? -11.826 -1.302 1.749 1.00 73.94 114 ILE A N 1
ATOM 932 C CA . ILE A 1 114 ? -12.105 0.039 1.232 1.00 73.94 114 ILE A CA 1
ATOM 933 C C . ILE A 1 114 ? -11.007 0.369 0.224 1.00 73.94 114 ILE A C 1
ATOM 935 O O . ILE A 1 114 ? -9.826 0.321 0.568 1.00 73.94 114 ILE A O 1
ATOM 939 N N . LEU A 1 115 ? -11.398 0.670 -1.016 1.00 73.12 115 LEU A N 1
ATOM 940 C CA . LEU A 1 115 ? -10.488 1.173 -2.043 1.00 73.12 115 LEU A CA 1
ATOM 941 C C . LEU A 1 115 ? -10.565 2.690 -2.090 1.00 73.12 115 LEU A C 1
ATOM 943 O O . LEU A 1 115 ? -11.627 3.232 -2.400 1.00 73.12 115 LEU A O 1
ATOM 947 N N . VAL A 1 116 ? -9.436 3.351 -1.873 1.00 72.00 116 VAL A N 1
ATOM 948 C CA . VAL A 1 116 ? -9.268 4.768 -2.186 1.00 72.00 116 VAL A CA 1
ATOM 949 C C . VAL A 1 116 ? -8.270 4.853 -3.331 1.00 72.00 116 VAL A C 1
ATOM 951 O O . VAL A 1 116 ? -7.091 4.549 -3.162 1.00 72.00 116 VAL A O 1
ATOM 954 N N . GLN A 1 117 ? -8.757 5.203 -4.520 1.00 68.69 117 GLN A N 1
ATOM 955 C CA . GLN A 1 117 ? -7.88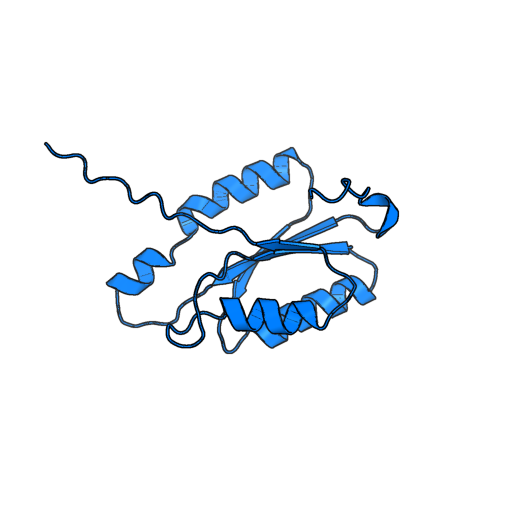6 5.505 -5.649 1.00 68.69 117 GLN A CA 1
ATOM 956 C C . GLN A 1 117 ? -7.527 6.985 -5.568 1.00 68.69 117 GLN A C 1
ATOM 958 O O . GLN A 1 117 ? -8.417 7.830 -5.666 1.00 68.69 117 GLN A O 1
ATOM 963 N N . MET A 1 118 ? -6.243 7.294 -5.411 1.00 62.31 118 MET A N 1
ATOM 964 C CA . MET A 1 118 ? -5.762 8.651 -5.645 1.00 62.31 118 MET A CA 1
ATOM 965 C C . MET A 1 118 ? -5.328 8.747 -7.104 1.00 62.31 118 MET A C 1
ATOM 967 O O . MET A 1 118 ? -4.483 7.982 -7.559 1.00 62.31 118 MET A O 1
ATOM 971 N N . ILE A 1 119 ? -5.943 9.665 -7.848 1.00 55.44 119 ILE A N 1
ATOM 972 C CA . ILE A 1 119 ? -5.370 10.158 -9.099 1.00 55.44 119 ILE A CA 1
ATOM 973 C C . ILE A 1 119 ? -4.337 11.185 -8.657 1.00 55.44 119 ILE A C 1
ATOM 975 O O . ILE A 1 119 ? -4.704 12.266 -8.193 1.00 55.44 119 ILE A O 1
ATOM 979 N N . ILE A 1 120 ? -3.057 10.830 -8.725 1.00 52.91 120 ILE A N 1
ATOM 980 C CA . ILE A 1 120 ? -1.998 11.812 -8.532 1.00 52.91 120 ILE A CA 1
ATOM 981 C C . ILE A 1 120 ? -1.964 12.628 -9.822 1.00 52.91 120 ILE A C 1
ATOM 983 O O . ILE A 1 120 ? -1.392 12.213 -10.824 1.00 52.91 120 ILE A O 1
ATOM 987 N N . PHE A 1 121 ? -2.592 13.805 -9.816 1.00 38.56 121 PHE A N 1
ATOM 988 C CA . PHE A 1 121 ? -2.144 14.849 -10.725 1.00 38.56 121 PHE A CA 1
ATOM 989 C C . PHE A 1 121 ? -0.721 15.172 -10.288 1.00 38.56 121 PHE A C 1
ATOM 991 O O . PHE A 1 121 ? -0.530 15.798 -9.246 1.00 38.56 121 PHE A O 1
ATOM 998 N N . ILE A 1 122 ? 0.274 14.702 -11.042 1.00 41.66 122 ILE A N 1
ATOM 999 C CA . ILE A 1 122 ? 1.634 15.218 -10.931 1.00 41.66 122 ILE A CA 1
ATOM 1000 C C . ILE A 1 122 ? 1.500 16.709 -11.237 1.00 41.66 122 ILE A C 1
ATOM 1002 O O . ILE A 1 122 ? 1.413 17.119 -12.395 1.00 41.66 122 ILE A O 1
ATOM 1006 N N . ILE A 1 123 ? 1.403 17.533 -10.194 1.00 38.34 123 ILE A N 1
ATOM 1007 C CA . ILE A 1 123 ? 1.667 18.956 -10.319 1.00 38.34 123 ILE A CA 1
ATOM 1008 C C . ILE A 1 123 ? 3.167 19.000 -10.569 1.00 38.34 123 ILE A C 1
ATOM 1010 O O . ILE A 1 123 ? 3.965 19.035 -9.636 1.00 38.34 123 ILE A O 1
ATOM 1014 N N . LEU A 1 124 ? 3.548 18.901 -11.844 1.00 35.31 124 LEU A N 1
ATOM 1015 C CA . LEU A 1 124 ? 4.893 19.233 -12.276 1.00 35.31 124 LEU A CA 1
ATOM 1016 C C . LEU A 1 124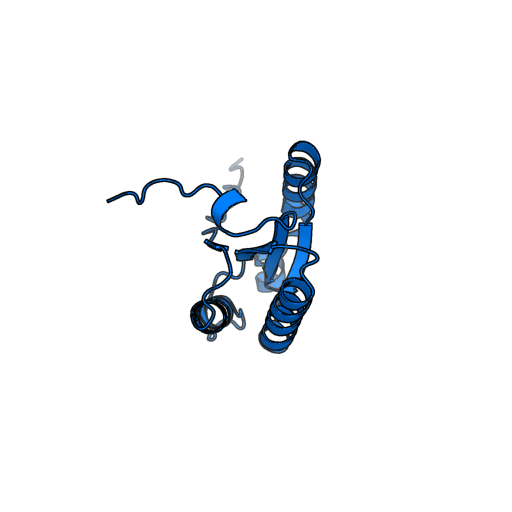 ? 5.208 20.591 -11.644 1.00 35.31 124 LEU A C 1
ATOM 1018 O O . LEU A 1 124 ? 4.377 21.504 -11.763 1.00 35.31 124 LEU A O 1
ATOM 1022 N N . PRO A 1 125 ? 6.360 20.772 -10.979 1.00 40.28 125 PRO A N 1
ATOM 1023 C CA . PRO A 1 125 ? 6.822 22.121 -10.748 1.00 40.28 125 PRO A CA 1
ATOM 1024 C C . PRO A 1 125 ? 6.936 22.738 -12.142 1.00 40.28 125 PRO A C 1
ATOM 1026 O O . PRO A 1 125 ? 7.771 22.323 -12.945 1.00 40.28 125 PRO A O 1
ATOM 1029 N N . LEU A 1 126 ? 6.045 23.683 -12.465 1.00 37.19 126 LEU A N 1
ATOM 1030 C CA . LEU A 1 126 ? 6.257 24.566 -13.604 1.00 37.19 126 LEU A CA 1
ATOM 1031 C C . LEU A 1 126 ? 7.699 25.060 -13.462 1.00 37.19 126 LEU A C 1
ATOM 1033 O O . LEU A 1 126 ? 8.048 25.535 -12.371 1.00 37.19 126 LEU A O 1
ATOM 1037 N N . PRO A 1 127 ? 8.555 24.901 -14.488 1.00 41.19 127 PRO A N 1
ATOM 1038 C CA . PRO A 1 127 ? 9.900 25.429 -14.406 1.00 41.19 127 PRO A CA 1
ATOM 1039 C C . PRO A 1 127 ? 9.754 26.899 -14.033 1.00 41.19 127 PRO A C 1
ATOM 1041 O O . PRO A 1 127 ? 8.973 27.630 -14.648 1.00 41.19 127 PRO A O 1
ATOM 1044 N N . LYS A 1 128 ? 10.439 27.307 -12.962 1.00 43.91 128 LYS A N 1
ATOM 1045 C CA . LYS A 1 128 ? 10.593 28.720 -12.634 1.00 43.91 128 LYS A CA 1
ATOM 1046 C C . LYS A 1 128 ? 11.295 29.337 -13.839 1.00 43.91 128 LYS A C 1
ATOM 1048 O O . LYS A 1 128 ? 12.509 29.212 -13.969 1.00 43.91 128 LYS A O 1
ATOM 1053 N N . PHE A 1 129 ? 10.519 29.893 -14.765 1.00 40.66 129 PHE A N 1
ATOM 1054 C CA . PHE A 1 129 ? 11.056 30.738 -15.813 1.00 40.66 129 PHE A CA 1
ATOM 1055 C C . PHE A 1 129 ? 11.707 31.930 -15.108 1.00 40.66 129 PHE A C 1
ATOM 1057 O O . PHE A 1 129 ? 11.079 32.567 -14.258 1.00 40.66 129 PHE A O 1
ATOM 1064 N N . LEU A 1 130 ? 12.998 32.095 -15.399 1.00 43.00 130 LEU A N 1
ATOM 1065 C CA . LEU A 1 130 ? 13.838 33.238 -15.048 1.00 43.00 130 LEU A CA 1
ATOM 1066 C C . LEU A 1 130 ? 13.166 34.566 -15.408 1.00 43.00 130 LEU A C 1
ATOM 1068 O O . LEU A 1 130 ? 12.501 34.612 -16.470 1.00 43.00 130 LEU A O 1
#

Foldseek 3Di:
DDDDDDDVVVQAPAAAEEEEEAEDDDDPDPVVNVVRDCVVVVVVVVVVCVVVVHHYDYDYDFPVCLVVVVVVLVVCVVVRNHQYEYEYPQDDDVVVRTCRVVNCVVCVVDDRYHYDYDPPPPPPPPPPDD

Radius of gyration: 16.27 Å; chains: 1; bounding box: 43×46×36 Å

Sequence (130 aa):
MYKEPFLLSELSKAPLKVWVLAPQLITQDDNIDYYYDFSQSIPEYEKIFSELEIAWQWQPVTLQTYVGVIKNIVQEKSMGIYFPVVLNLCDGDEINGTPGVSVIKLLKKKTWYILVQMIIFIILPLPKFL

Secondary structure (DSSP, 8-state):
-PPPPPPHHHH-SSPEEEEEEEE----S-HHHHHHT--TTTHHHHHHHHHHTT-EEEEEEE-TTTHHHHHHHHHHHHHTTS-EEEEEE---S-TTTT--HHHHHHHHHT-SS-EEEE-------------